Protein AF-A0A7C2C368-F1 (afdb_monomer_lite)

pLDDT: mean 93.31, std 9.52, range [59.12, 98.5]

Radius of gyration: 18.88 Å; chains: 1; bounding box: 39×36×45 Å

Organism: NCBI:txid540988

Foldseek 3Di:
DVVQVVQQVVCCVPPVGGDDPVNVVVVVVPCDPVNVVVVCVVDPDDDDDDDDDDPDDDD

Secondary structure (DSSP, 8-state):
-HHHHHHHHHHHHHHSSPPPHHHHHHHHHT--HHHHHHHHHHS---S------SS----

Structure (mmCIF, N/CA/C/O backbone):
data_AF-A0A7C2C368-F1
#
_entry.id   AF-A0A7C2C368-F1
#
loop_
_atom_site.group_PDB
_atom_site.id
_atom_site.type_symbol
_atom_site.label_atom_id
_atom_site.label_alt_id
_atom_site.label_comp_id
_atom_site.label_asym_id
_atom_site.label_entity_id
_atom_site.label_seq_id
_atom_site.pdbx_PDB_ins_code
_atom_site.Cartn_x
_atom_site.Cartn_y
_atom_site.Cartn_z
_atom_site.occupancy
_atom_site.B_iso_or_equiv
_atom_site.auth_seq_id
_atom_site.auth_comp_id
_atom_site.auth_asym_id
_atom_site.auth_atom_id
_atom_site.pdbx_PDB_model_num
ATOM 1 N N . VAL A 1 1 ? -0.788 19.409 13.432 1.00 59.12 1 VAL A N 1
ATOM 2 C CA . VAL A 1 1 ? -2.230 19.356 13.064 1.00 59.12 1 VAL A CA 1
ATOM 3 C C . VAL A 1 1 ? -2.457 19.153 11.558 1.00 59.12 1 VAL A C 1
ATOM 5 O O . VAL A 1 1 ? -3.155 18.211 11.209 1.00 59.12 1 VAL A O 1
ATOM 8 N N . ARG A 1 2 ? -1.835 19.940 10.656 1.00 61.75 2 ARG A N 1
ATOM 9 C CA . ARG A 1 2 ? -2.025 19.822 9.184 1.00 61.75 2 ARG A CA 1
ATOM 10 C C . ARG A 1 2 ? -1.721 18.436 8.587 1.00 61.75 2 ARG A C 1
ATOM 12 O O . ARG A 1 2 ? -2.470 17.974 7.735 1.00 61.75 2 ARG A O 1
ATOM 19 N N . SER A 1 3 ? -0.674 17.753 9.059 1.00 70.38 3 SER A N 1
ATOM 20 C CA . SER A 1 3 ? -0.303 16.410 8.577 1.00 70.38 3 SER A CA 1
ATOM 21 C C . SER A 1 3 ? -1.412 15.371 8.782 1.00 70.38 3 SER A C 1
ATOM 23 O O . SER A 1 3 ? -1.674 14.570 7.890 1.00 70.38 3 SER A O 1
ATOM 25 N N . ARG A 1 4 ? -2.113 15.424 9.922 1.00 80.12 4 ARG A N 1
ATOM 26 C CA . ARG A 1 4 ? -3.207 14.497 10.248 1.00 80.12 4 ARG A CA 1
ATOM 27 C C . ARG A 1 4 ? -4.441 14.739 9.377 1.00 80.12 4 ARG 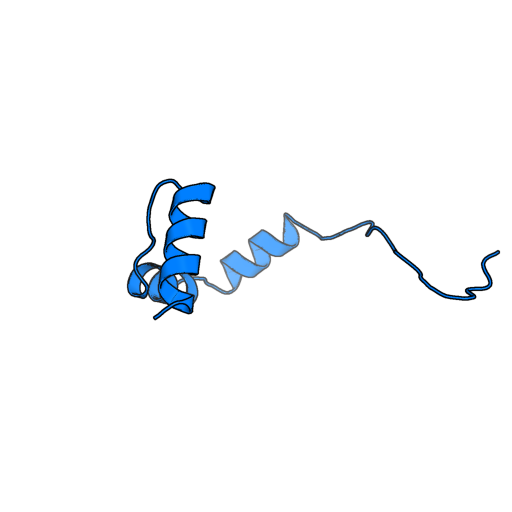A C 1
ATOM 29 O O . ARG A 1 4 ? -4.998 13.781 8.856 1.00 80.12 4 ARG A O 1
ATOM 36 N N . ALA A 1 5 ? -4.813 16.003 9.158 1.00 89.50 5 ALA A N 1
ATOM 37 C CA . ALA A 1 5 ? -5.941 16.362 8.295 1.00 89.50 5 ALA A CA 1
ATOM 38 C C . ALA A 1 5 ? -5.733 15.890 6.845 1.00 89.50 5 ALA A C 1
ATOM 40 O O . ALA A 1 5 ? -6.639 15.323 6.241 1.00 89.50 5 ALA A O 1
ATOM 41 N N . ALA A 1 6 ? -4.517 16.048 6.313 1.00 94.62 6 ALA A N 1
ATOM 42 C CA . ALA A 1 6 ? -4.188 15.581 4.969 1.00 94.62 6 ALA A CA 1
ATOM 43 C C . ALA A 1 6 ? -4.277 14.048 4.837 1.00 94.62 6 ALA A C 1
ATOM 45 O O . ALA A 1 6 ? -4.759 13.551 3.821 1.00 94.62 6 ALA A O 1
ATOM 46 N N . SER A 1 7 ? -3.846 13.290 5.853 1.00 94.44 7 SER A N 1
ATOM 47 C CA . SER A 1 7 ? -3.972 11.824 5.845 1.00 94.44 7 SER A CA 1
ATOM 48 C C . SER A 1 7 ? -5.426 11.368 5.896 1.00 94.44 7 SER A C 1
ATOM 50 O O . SER A 1 7 ? -5.804 10.495 5.124 1.00 94.44 7 SER A O 1
ATOM 52 N N . MET A 1 8 ? -6.255 12.002 6.730 1.00 95.38 8 MET A N 1
ATOM 53 C CA . MET A 1 8 ? -7.691 11.710 6.784 1.00 95.38 8 MET A CA 1
ATOM 54 C C . MET A 1 8 ? -8.377 11.990 5.443 1.00 95.38 8 MET A C 1
ATOM 56 O O . MET A 1 8 ? -9.166 11.174 4.980 1.00 95.38 8 MET A O 1
ATOM 60 N N . ALA A 1 9 ? -8.053 13.115 4.798 1.00 96.94 9 ALA A N 1
ATOM 61 C CA . ALA A 1 9 ? -8.620 13.471 3.500 1.00 96.94 9 ALA A CA 1
ATOM 62 C C . ALA A 1 9 ? -8.248 12.463 2.398 1.00 96.94 9 ALA A C 1
ATOM 64 O O . ALA A 1 9 ? -9.108 12.077 1.612 1.00 96.94 9 ALA A O 1
ATOM 65 N N . ARG A 1 10 ? -6.991 11.994 2.356 1.00 96.50 10 ARG A N 1
ATOM 66 C CA . ARG A 1 10 ? -6.568 10.949 1.405 1.00 96.50 10 ARG A CA 1
ATOM 67 C C . ARG A 1 10 ? -7.263 9.615 1.65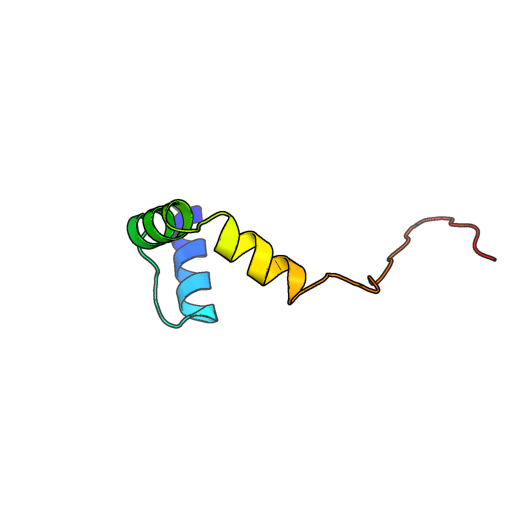6 1.00 96.50 10 ARG A C 1
ATOM 69 O O . ARG A 1 10 ? -7.680 8.974 0.700 1.00 96.50 10 ARG A O 1
ATOM 76 N N . ASP A 1 11 ? -7.403 9.221 2.918 1.00 97.94 11 ASP A N 1
ATOM 77 C CA . ASP A 1 11 ? -8.110 7.996 3.300 1.00 97.94 11 ASP A CA 1
ATOM 78 C C . ASP A 1 11 ? -9.597 8.066 2.902 1.00 97.94 11 ASP A C 1
ATOM 80 O O . ASP A 1 11 ? -10.117 7.131 2.296 1.00 97.94 11 ASP A O 1
ATOM 84 N N . LEU A 1 12 ? -10.261 9.206 3.127 1.00 97.94 12 LEU A N 1
ATOM 85 C CA . LEU A 1 12 ? -11.631 9.434 2.656 1.00 97.94 12 LEU A CA 1
ATOM 86 C C . LEU A 1 12 ? -11.739 9.378 1.127 1.00 97.94 12 LEU A C 1
ATOM 88 O O . LEU A 1 12 ? -12.675 8.775 0.615 1.00 97.94 12 LEU A O 1
ATOM 92 N N . TYR A 1 13 ? -10.785 9.969 0.404 1.00 98.06 13 TYR A N 1
ATOM 93 C CA . TYR A 1 13 ? -10.789 9.973 -1.060 1.00 98.06 13 TYR A CA 1
ATOM 94 C C . TYR A 1 13 ? -10.563 8.576 -1.658 1.00 98.06 13 TYR A C 1
ATOM 96 O O . TYR A 1 13 ? -11.296 8.165 -2.550 1.00 98.06 13 TYR A O 1
ATOM 104 N N . MET A 1 14 ? -9.565 7.837 -1.165 1.00 98.06 14 MET A N 1
ATOM 105 C CA . MET A 1 14 ? -9.180 6.537 -1.730 1.00 98.06 14 MET A CA 1
ATOM 106 C C . MET A 1 14 ? -10.046 5.377 -1.228 1.00 98.06 14 MET A C 1
ATOM 108 O O . MET A 1 14 ? -10.230 4.403 -1.950 1.00 98.06 14 MET A O 1
ATOM 112 N N . LEU A 1 15 ? -10.521 5.443 0.021 1.00 97.62 15 LEU A N 1
ATOM 113 C CA . LEU A 1 15 ? -11.122 4.306 0.732 1.00 97.62 15 LEU A CA 1
ATOM 114 C C . LEU A 1 15 ? -12.530 4.601 1.276 1.00 97.62 15 LEU A C 1
ATOM 116 O O . LEU A 1 15 ? -13.151 3.706 1.846 1.00 97.62 15 LEU A O 1
ATOM 120 N N . GLY A 1 16 ? -13.024 5.841 1.176 1.00 97.88 16 GLY A N 1
ATOM 121 C CA . GLY A 1 16 ? -14.337 6.245 1.700 1.00 97.88 16 GLY A CA 1
ATOM 122 C C . GLY A 1 16 ? -14.446 6.265 3.231 1.00 97.88 16 GLY A C 1
ATOM 123 O O . GLY A 1 16 ? -15.524 6.513 3.767 1.00 97.88 16 GLY A O 1
ATOM 124 N N . ARG A 1 17 ? -13.350 6.011 3.957 1.00 97.81 17 ARG A N 1
ATOM 125 C CA . ARG A 1 17 ? -13.301 5.976 5.427 1.00 97.81 17 ARG A CA 1
ATOM 126 C C . ARG A 1 17 ? -11.934 6.413 5.934 1.00 97.81 17 ARG A C 1
ATOM 128 O O . ARG A 1 17 ? -10.938 6.206 5.255 1.00 97.81 17 ARG A O 1
ATOM 135 N N . VAL A 1 18 ? -11.873 6.942 7.155 1.00 97.38 18 VAL A N 1
ATOM 136 C CA . VAL A 1 18 ? -10.603 7.199 7.853 1.00 97.38 18 VAL A CA 1
ATOM 137 C C . VAL A 1 18 ? -10.165 5.928 8.576 1.00 97.38 18 VAL A C 1
ATOM 139 O O . VAL A 1 18 ? -10.922 5.411 9.399 1.00 97.38 18 VAL A O 1
ATOM 142 N N . ARG A 1 19 ? -8.951 5.434 8.312 1.00 97.62 19 ARG A N 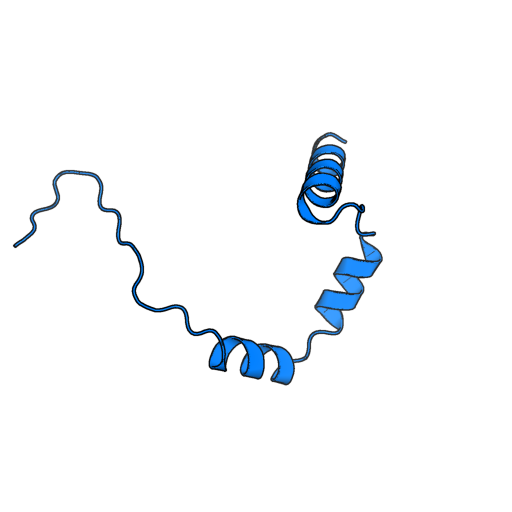1
ATOM 143 C CA . ARG A 1 19 ? -8.386 4.311 9.073 1.00 97.62 19 ARG A CA 1
ATOM 144 C C . ARG A 1 19 ? -7.835 4.807 10.417 1.00 97.62 19 ARG A C 1
ATOM 146 O O . ARG A 1 19 ? -7.028 5.741 10.432 1.00 97.62 19 ARG A O 1
ATOM 153 N N . PRO A 1 20 ? -8.239 4.219 11.555 1.00 96.12 20 PRO A N 1
ATOM 154 C CA . PRO A 1 20 ? -7.619 4.491 12.846 1.00 96.12 20 PRO A CA 1
ATOM 155 C C . PRO A 1 20 ? -6.134 4.120 12.835 1.00 96.12 20 PRO A C 1
ATOM 157 O O . PRO A 1 20 ? -5.735 3.144 12.204 1.00 96.12 20 PRO A O 1
ATOM 160 N N . LEU A 1 21 ? -5.316 4.861 13.587 1.00 95.31 21 LEU A N 1
ATOM 161 C CA . LEU A 1 21 ? -3.880 4.576 13.682 1.00 95.31 21 LEU A CA 1
ATOM 162 C C . LEU A 1 21 ? -3.617 3.149 14.190 1.00 95.31 21 LEU A C 1
ATOM 164 O O . LEU A 1 21 ? -2.820 2.429 13.599 1.00 95.31 21 LEU A O 1
ATOM 168 N N . SER A 1 22 ? -4.361 2.720 15.211 1.00 97.25 22 SER A N 1
ATOM 169 C CA . SER A 1 22 ? -4.249 1.379 15.788 1.00 97.25 22 SER A CA 1
ATOM 170 C C . SER A 1 22 ? -4.622 0.259 14.813 1.00 97.25 22 SER A C 1
ATOM 172 O O . SER A 1 22 ? -4.049 -0.823 14.891 1.00 97.25 22 SER A O 1
ATOM 174 N N . GLU A 1 23 ? -5.551 0.502 13.879 1.00 97.75 23 GLU A N 1
ATOM 175 C CA . GLU A 1 23 ? -5.889 -0.460 12.819 1.00 97.75 23 GLU A CA 1
ATOM 176 C C . GLU A 1 23 ? -4.673 -0.695 11.918 1.00 97.75 23 GLU A C 1
ATOM 178 O O . GLU A 1 23 ? -4.323 -1.836 11.627 1.00 97.75 23 GLU A O 1
ATOM 183 N N . ILE A 1 24 ? -4.008 0.389 11.509 1.00 97.44 24 ILE A N 1
ATOM 184 C CA . ILE A 1 24 ? -2.836 0.326 10.631 1.00 97.44 24 ILE A CA 1
ATOM 185 C C . ILE A 1 24 ? -1.668 -0.358 11.353 1.00 97.44 24 ILE A C 1
ATOM 187 O O . ILE A 1 24 ? -1.038 -1.242 10.777 1.00 97.44 24 ILE A O 1
ATOM 191 N N . GLU A 1 25 ? -1.400 0.006 12.609 1.00 98.19 25 GLU A N 1
ATOM 192 C CA . GLU A 1 25 ? -0.332 -0.599 13.419 1.00 98.19 25 GLU A CA 1
ATOM 193 C C . GLU A 1 25 ? -0.546 -2.105 13.611 1.00 98.19 25 GLU A C 1
ATOM 195 O O . GLU A 1 25 ? 0.371 -2.892 13.375 1.00 98.19 25 GLU A O 1
ATOM 200 N N . ALA A 1 26 ? -1.766 -2.522 13.964 1.00 98.00 26 ALA A N 1
ATOM 201 C CA . ALA A 1 26 ? -2.094 -3.933 14.143 1.00 98.00 26 ALA A CA 1
ATOM 202 C C . ALA A 1 26 ? -2.018 -4.722 12.825 1.00 98.00 26 ALA A C 1
ATOM 204 O O . ALA A 1 26 ? -1.506 -5.840 12.813 1.00 98.00 26 ALA A O 1
ATOM 205 N N . ALA A 1 27 ? -2.482 -4.144 11.711 1.00 97.94 27 ALA A N 1
ATOM 206 C CA . ALA A 1 27 ? -2.408 -4.787 10.400 1.00 97.94 27 ALA A CA 1
ATOM 207 C C . ALA A 1 27 ? -0.955 -4.981 9.935 1.00 97.94 27 ALA A C 1
ATOM 209 O O . ALA A 1 27 ? -0.600 -6.053 9.440 1.00 97.94 27 ALA A O 1
ATOM 210 N N . ILE A 1 28 ? -0.100 -3.973 10.135 1.00 97.81 28 ILE A N 1
ATOM 211 C CA . ILE A 1 28 ? 1.330 -4.067 9.811 1.00 97.81 28 ILE A CA 1
ATOM 212 C C . ILE A 1 28 ? 1.999 -5.120 10.696 1.00 97.81 28 ILE A C 1
ATOM 214 O O . ILE A 1 28 ? 2.652 -6.021 10.177 1.00 97.81 28 ILE A O 1
ATOM 218 N N . GLN A 1 29 ? 1.792 -5.054 12.013 1.00 98.00 29 GLN A N 1
ATOM 219 C CA . GLN A 1 29 ? 2.391 -5.996 12.959 1.00 98.00 29 GLN A CA 1
ATOM 220 C C . GLN A 1 29 ? 1.936 -7.444 12.717 1.00 98.00 29 GLN A C 1
ATOM 222 O O . GLN A 1 29 ? 2.700 -8.379 12.951 1.00 98.00 29 GLN A O 1
ATOM 227 N N . GLY A 1 30 ? 0.699 -7.636 12.253 1.00 97.88 30 GLY A N 1
ATOM 228 C CA . GLY A 1 30 ? 0.134 -8.945 11.927 1.00 97.88 30 GLY A CA 1
ATOM 229 C C . GLY A 1 30 ? 0.526 -9.487 10.551 1.00 97.88 30 GLY A C 1
ATOM 230 O O . GLY A 1 30 ? 0.130 -10.601 10.209 1.00 97.88 30 GLY A O 1
ATOM 231 N N . THR A 1 31 ? 1.277 -8.734 9.745 1.00 98.31 31 THR A N 1
ATOM 232 C CA . THR A 1 31 ? 1.716 -9.203 8.427 1.00 98.31 31 THR A CA 1
ATOM 233 C C . THR A 1 31 ? 2.894 -10.168 8.580 1.00 98.31 31 THR A C 1
ATOM 235 O O . THR A 1 31 ? 3.997 -9.769 8.949 1.00 98.31 31 THR A O 1
ATOM 238 N N . SER A 1 32 ? 2.663 -11.452 8.294 1.00 98.44 32 SER A N 1
ATOM 239 C CA . SER A 1 32 ? 3.688 -12.491 8.426 1.00 98.44 32 SER A CA 1
ATOM 240 C C . SER A 1 32 ? 4.688 -12.488 7.265 1.00 98.44 32 SER A C 1
ATOM 242 O O . SER A 1 32 ? 4.416 -11.979 6.173 1.00 98.44 32 SER A O 1
ATOM 244 N N . LEU A 1 33 ? 5.843 -13.123 7.476 1.00 98.19 33 LEU A N 1
ATOM 245 C CA . LEU A 1 33 ? 6.861 -13.280 6.437 1.00 98.19 33 LEU A CA 1
ATOM 246 C C . LEU A 1 33 ? 6.330 -14.079 5.236 1.00 98.19 33 LEU A C 1
ATOM 248 O O . LEU A 1 33 ? 6.627 -13.761 4.085 1.00 98.19 33 LEU A O 1
ATOM 252 N N . GLU A 1 34 ? 5.520 -15.103 5.485 1.00 98.50 34 GLU A N 1
ATOM 253 C CA . GLU A 1 34 ? 4.929 -15.951 4.450 1.00 98.50 34 GLU A CA 1
ATOM 254 C C . GLU A 1 34 ? 3.962 -15.154 3.573 1.00 98.50 34 GLU A C 1
ATOM 256 O O . GLU A 1 34 ? 3.981 -15.316 2.350 1.00 98.50 34 GLU A O 1
ATOM 261 N N . ALA A 1 35 ? 3.167 -14.264 4.178 1.00 98.31 35 ALA A N 1
ATOM 262 C CA . ALA A 1 35 ? 2.258 -13.380 3.456 1.00 98.31 35 ALA A CA 1
ATOM 263 C C . ALA A 1 35 ? 3.030 -12.433 2.525 1.00 98.31 35 ALA A C 1
ATOM 265 O O . ALA A 1 35 ? 2.685 -12.308 1.347 1.00 98.31 35 ALA A O 1
ATOM 266 N N . VAL A 1 36 ? 4.126 -11.842 3.016 1.00 98.44 36 VAL A N 1
ATOM 267 C CA . VAL A 1 36 ? 5.015 -10.994 2.203 1.00 98.44 36 VAL A CA 1
ATOM 268 C C . VAL A 1 36 ? 5.630 -11.794 1.054 1.00 98.44 36 VAL A C 1
ATOM 270 O O . VAL A 1 36 ? 5.549 -11.385 -0.105 1.00 98.44 36 VAL A O 1
ATOM 273 N N . ASN A 1 37 ? 6.190 -12.969 1.343 1.00 98.44 37 ASN A N 1
ATOM 274 C CA . ASN A 1 37 ? 6.830 -13.816 0.336 1.00 98.44 37 ASN A CA 1
ATOM 275 C C . ASN A 1 37 ? 5.842 -14.312 -0.729 1.00 98.44 37 ASN A C 1
ATOM 277 O O . ASN A 1 37 ? 6.195 -14.432 -1.903 1.00 98.44 37 ASN A O 1
ATOM 281 N N . ALA A 1 38 ? 4.604 -14.633 -0.350 1.00 98.44 38 ALA A N 1
ATOM 282 C CA . ALA A 1 38 ? 3.559 -14.994 -1.301 1.00 98.44 38 ALA A CA 1
ATOM 283 C C . ALA A 1 38 ? 3.178 -13.802 -2.189 1.00 98.44 38 ALA A C 1
ATOM 285 O O . ALA A 1 38 ? 3.140 -13.946 -3.412 1.00 98.44 38 ALA A O 1
ATOM 286 N N . PHE A 1 39 ? 2.977 -12.623 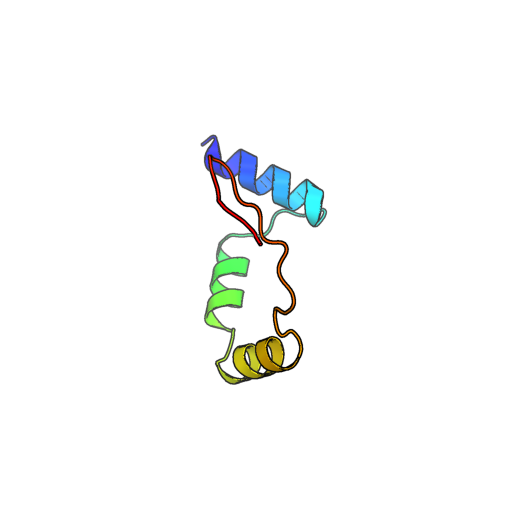-1.593 1.00 98.50 39 PHE A N 1
ATOM 287 C CA . PHE A 1 39 ? 2.634 -11.410 -2.328 1.00 98.50 39 PHE A CA 1
ATOM 288 C C . PHE A 1 39 ? 3.713 -11.030 -3.351 1.00 98.50 39 PHE A C 1
ATOM 290 O O . PHE A 1 39 ? 3.386 -10.825 -4.520 1.00 98.50 39 PHE A O 1
ATOM 297 N N . LEU A 1 40 ? 4.989 -11.004 -2.945 1.00 98.44 40 LEU A N 1
ATOM 298 C CA . LEU A 1 40 ? 6.111 -10.631 -3.818 1.00 98.44 40 LEU A CA 1
ATOM 299 C C . LEU A 1 40 ? 6.338 -11.626 -4.959 1.00 98.44 40 LEU A C 1
ATOM 301 O O . LEU A 1 40 ? 6.678 -11.220 -6.067 1.00 98.44 40 LEU A O 1
ATOM 305 N N . ARG A 1 41 ? 6.129 -12.927 -4.715 1.00 97.88 41 ARG A N 1
ATOM 306 C CA . ARG A 1 41 ? 6.199 -13.940 -5.782 1.00 97.88 41 ARG A CA 1
ATOM 307 C C . ARG A 1 41 ? 5.082 -13.772 -6.809 1.00 97.88 41 ARG A C 1
ATOM 309 O O . ARG A 1 41 ? 5.323 -14.003 -7.988 1.00 97.88 41 ARG A O 1
ATOM 316 N N . ALA A 1 42 ? 3.886 -13.382 -6.370 1.00 98.44 42 ALA A N 1
ATOM 317 C CA . ALA A 1 42 ? 2.739 -13.168 -7.250 1.00 98.44 42 ALA A CA 1
ATOM 318 C C . ALA A 1 42 ? 2.790 -11.827 -8.006 1.00 98.44 42 ALA A C 1
ATOM 320 O O . ALA A 1 42 ? 2.233 -11.730 -9.095 1.00 98.44 42 ALA A O 1
ATOM 321 N N . HIS A 1 43 ? 3.468 -10.815 -7.457 1.00 97.81 43 HIS A N 1
ATOM 322 C CA . HIS A 1 43 ? 3.528 -9.462 -8.020 1.00 97.81 43 HIS A CA 1
ATOM 323 C C . HIS A 1 43 ? 4.981 -9.009 -8.245 1.00 97.81 43 HIS A C 1
ATOM 325 O O . HIS A 1 43 ? 5.458 -8.098 -7.561 1.00 97.81 43 HIS A O 1
ATOM 331 N N . PRO A 1 44 ? 5.724 -9.632 -9.179 1.00 97.44 44 PRO A N 1
ATOM 332 C CA . PRO A 1 44 ? 7.066 -9.176 -9.503 1.00 97.44 44 PRO A CA 1
ATOM 333 C C . PRO A 1 44 ? 7.000 -7.833 -10.241 1.00 97.44 44 PRO A C 1
ATOM 335 O O . PRO A 1 44 ? 6.367 -7.726 -11.289 1.00 97.44 44 PRO A O 1
ATOM 338 N N . TYR A 1 45 ? 7.702 -6.816 -9.742 1.00 97.12 45 TYR A N 1
ATOM 339 C CA . TYR A 1 45 ? 7.908 -5.581 -10.499 1.00 97.12 45 TYR A CA 1
ATOM 340 C C . TYR A 1 45 ? 8.883 -5.858 -11.650 1.00 97.12 45 TYR A C 1
ATOM 342 O O . TYR A 1 45 ? 10.041 -6.216 -11.421 1.00 97.12 45 TYR A O 1
ATOM 350 N N . ARG A 1 46 ? 8.402 -5.743 -12.888 1.00 95.75 46 ARG A N 1
ATOM 351 C CA . ARG A 1 46 ? 9.155 -5.995 -14.123 1.00 95.75 46 ARG A CA 1
ATOM 352 C C . ARG A 1 46 ? 8.967 -4.830 -15.084 1.00 95.75 46 ARG A C 1
ATOM 354 O O . ARG A 1 46 ? 8.006 -4.081 -14.945 1.00 95.75 46 ARG A O 1
ATOM 361 N N . ASP A 1 47 ? 9.907 -4.708 -16.016 1.00 95.88 47 ASP A N 1
ATOM 362 C CA . ASP A 1 47 ? 9.834 -3.804 -17.167 1.00 95.88 47 ASP A CA 1
ATOM 363 C C . ASP A 1 47 ? 9.534 -2.345 -16.779 1.00 95.88 47 ASP A C 1
ATOM 365 O O . ASP A 1 47 ? 8.474 -1.804 -17.103 1.00 95.88 47 ASP A O 1
ATOM 369 N N . PRO A 1 48 ? 10.443 -1.696 -16.025 1.00 96.62 48 PRO A N 1
ATOM 370 C CA . PRO A 1 48 ? 10.206 -0.344 -15.551 1.00 96.62 48 PRO A CA 1
ATOM 371 C C . PRO A 1 48 ? 10.246 0.659 -16.705 1.00 96.62 48 PRO A C 1
ATOM 373 O O . PRO A 1 48 ? 11.070 0.562 -17.614 1.00 96.62 48 PRO A O 1
ATOM 376 N N . TRP A 1 49 ? 9.430 1.707 -16.599 1.00 96.19 49 TRP A N 1
ATOM 377 C CA . TRP A 1 49 ? 9.699 2.939 -17.331 1.00 96.19 49 TRP A CA 1
ATOM 378 C C . TRP A 1 49 ? 10.994 3.561 -16.807 1.00 96.19 49 TRP A C 1
ATOM 380 O O . TRP A 1 49 ? 11.133 3.795 -15.604 1.00 96.19 49 TRP A O 1
ATOM 390 N N . VAL A 1 50 ? 11.932 3.841 -17.711 1.00 94.38 50 VAL A N 1
ATOM 391 C CA . VAL A 1 50 ? 13.208 4.482 -17.387 1.00 94.38 50 VAL A CA 1
ATOM 392 C C . VAL A 1 50 ? 13.190 5.896 -17.950 1.00 94.38 50 VAL A C 1
ATOM 394 O O . VAL A 1 50 ? 13.193 6.099 -19.160 1.00 94.38 50 VAL A O 1
ATOM 397 N N . GLY A 1 51 ? 13.118 6.877 -17.052 1.00 94.06 51 GLY A N 1
ATOM 398 C CA . GLY A 1 51 ? 13.219 8.292 -17.390 1.00 94.06 51 GLY A CA 1
ATOM 399 C C . GLY A 1 51 ? 14.643 8.783 -17.172 1.00 94.06 51 GLY A C 1
ATOM 400 O O . GLY A 1 51 ? 15.145 8.736 -16.050 1.00 94.06 51 GLY A O 1
ATOM 401 N N . LEU A 1 52 ? 15.275 9.262 -18.237 1.00 94.38 52 LEU A N 1
ATOM 402 C CA . LEU A 1 52 ? 16.590 9.896 -18.214 1.00 94.38 52 LEU A CA 1
ATOM 403 C C . LEU A 1 52 ? 16.406 11.400 -18.458 1.00 94.38 52 LEU A C 1
ATOM 405 O O . LEU A 1 52 ? 15.551 11.798 -19.248 1.00 94.38 52 LEU A O 1
ATOM 409 N N . LEU A 1 53 ? 17.170 12.246 -17.764 1.00 93.44 53 LEU A N 1
ATOM 410 C CA . LEU A 1 53 ? 17.107 13.702 -17.924 1.00 93.44 53 LEU A CA 1
ATOM 411 C C . LEU A 1 53 ? 18.517 14.292 -17.840 1.00 93.44 53 LEU A C 1
ATOM 413 O O . LEU A 1 53 ? 19.204 14.102 -16.839 1.00 93.44 53 LEU A O 1
ATOM 417 N N . GLY A 1 54 ? 18.921 15.022 -18.881 1.00 93.12 54 GLY A N 1
ATOM 418 C CA . GLY A 1 54 ? 20.258 15.602 -19.045 1.00 93.12 54 GLY A CA 1
ATOM 419 C C . GLY A 1 54 ? 20.818 15.320 -20.441 1.00 93.12 54 GLY A C 1
ATOM 420 O O . GLY A 1 54 ? 20.098 14.816 -21.301 1.00 93.12 54 GLY A O 1
ATOM 421 N N . GLU A 1 55 ? 22.097 15.627 -20.663 1.00 84.62 55 GLU A N 1
ATOM 422 C CA . GLU A 1 55 ? 22.829 15.109 -2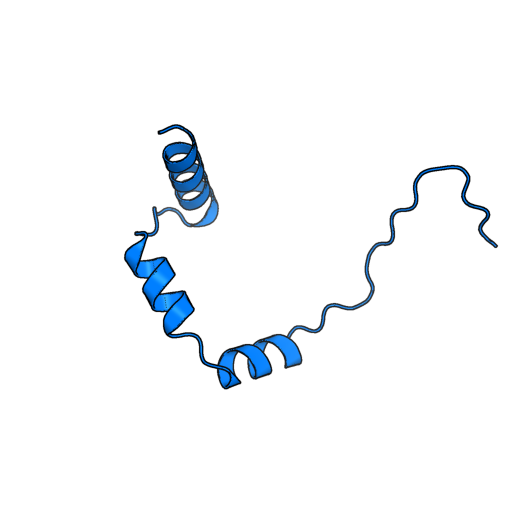1.824 1.00 84.62 55 GLU A CA 1
ATOM 423 C C . GLU A 1 55 ? 23.179 13.647 -21.554 1.00 84.62 55 GLU A C 1
ATOM 425 O O . GLU A 1 55 ? 24.127 13.337 -20.834 1.00 84.62 55 GLU A O 1
ATOM 430 N N . VAL A 1 56 ? 22.352 12.747 -22.076 1.00 87.56 56 VAL A N 1
ATOM 431 C CA . VAL A 1 56 ? 22.603 11.310 -22.030 1.00 87.56 56 VAL A CA 1
ATOM 432 C C . VAL A 1 56 ? 22.918 10.869 -23.450 1.00 87.56 56 VAL A C 1
ATOM 434 O O . VAL A 1 56 ? 22.067 10.996 -24.327 1.00 87.56 56 VAL A O 1
ATOM 437 N N . GLU A 1 57 ? 24.145 10.400 -23.684 1.00 81.31 57 GLU A N 1
ATOM 438 C CA . GLU A 1 57 ? 24.451 9.651 -24.903 1.00 81.31 57 GLU A CA 1
ATOM 439 C C . GLU A 1 57 ? 23.735 8.300 -24.826 1.00 81.31 57 GLU A C 1
ATOM 441 O O . GLU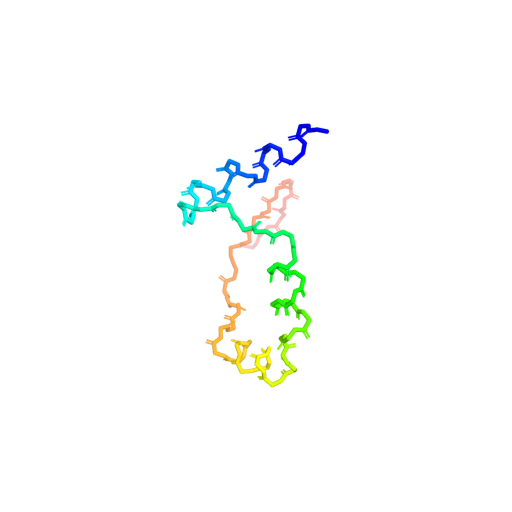 A 1 57 ? 23.899 7.548 -23.863 1.00 81.31 57 GLU A O 1
ATOM 446 N N . ASP A 1 58 ? 22.915 8.033 -25.835 1.00 73.56 58 ASP A N 1
ATOM 447 C CA . ASP A 1 58 ? 22.178 6.789 -26.048 1.00 73.56 58 ASP A CA 1
ATOM 448 C C . ASP A 1 58 ? 22.606 6.215 -27.410 1.00 73.56 58 ASP A C 1
ATOM 450 O O . ASP A 1 58 ? 23.102 6.967 -28.259 1.00 73.56 58 ASP A O 1
ATOM 454 N N . VAL A 1 59 ? 22.473 4.901 -27.610 1.00 61.22 59 VAL A N 1
ATOM 455 C CA . VAL A 1 59 ? 22.837 4.239 -28.884 1.00 61.22 59 VAL A CA 1
ATOM 456 C C . VAL A 1 59 ? 21.703 4.346 -29.895 1.00 61.22 59 VAL A C 1
ATOM 458 O O . VAL A 1 59 ? 20.563 3.982 -29.536 1.00 61.22 59 VAL A O 1
#

Sequence (59 aa):
VRSRAASMARDLYMLGRVRPLSEIEAAIQGTSLEAVNAFLRAHPYRDPWVGLLGEVEDV